Protein AF-A0A839S7A6-F1 (afdb_monomer)

Structure (mmCIF, N/CA/C/O backbone):
data_AF-A0A839S7A6-F1
#
_entry.id   AF-A0A839S7A6-F1
#
loop_
_atom_site.group_PDB
_atom_site.id
_atom_site.type_symbol
_atom_site.label_atom_id
_atom_site.label_alt_id
_atom_site.label_comp_id
_atom_site.label_asym_id
_atom_site.label_entity_id
_atom_site.label_seq_id
_atom_site.pdbx_PDB_ins_code
_atom_site.Cartn_x
_atom_site.Cartn_y
_atom_site.Cartn_z
_atom_site.occupancy
_atom_site.B_iso_or_equiv
_atom_site.auth_seq_id
_atom_site.auth_comp_id
_atom_site.auth_asym_id
_atom_site.auth_atom_id
_atom_site.pdbx_PDB_model_num
ATOM 1 N N . MET A 1 1 ? -8.531 -6.169 -9.780 1.00 94.56 1 MET A N 1
ATOM 2 C CA . MET A 1 1 ? -7.303 -5.392 -9.507 1.00 94.56 1 MET A CA 1
ATOM 3 C C . MET A 1 1 ? -6.101 -6.281 -9.225 1.00 94.56 1 MET A C 1
ATOM 5 O O . MET A 1 1 ? -5.082 -6.061 -9.854 1.00 94.56 1 MET A O 1
ATOM 9 N N . LEU A 1 2 ? -6.215 -7.331 -8.399 1.00 97.56 2 LEU A N 1
ATOM 10 C CA . LEU A 1 2 ? -5.085 -8.232 -8.100 1.00 97.56 2 LEU A CA 1
ATOM 11 C C . LEU A 1 2 ? -4.374 -8.799 -9.342 1.00 97.56 2 LEU A C 1
ATOM 13 O O . LEU A 1 2 ? -3.164 -8.663 -9.442 1.00 97.56 2 LEU A O 1
ATOM 17 N N . ALA A 1 3 ? -5.110 -9.388 -10.293 1.00 97.94 3 ALA A N 1
ATOM 18 C CA . ALA A 1 3 ? -4.509 -10.007 -11.480 1.00 97.94 3 ALA A CA 1
ATOM 19 C C . ALA A 1 3 ? -3.705 -9.006 -12.331 1.00 97.94 3 ALA A C 1
ATOM 21 O O . ALA A 1 3 ? -2.528 -9.231 -12.594 1.00 97.94 3 ALA A O 1
ATOM 22 N N . PHE A 1 4 ? -4.315 -7.873 -12.692 1.00 97.75 4 PHE A N 1
ATOM 23 C CA . PHE A 1 4 ? -3.639 -6.813 -13.445 1.00 97.75 4 PHE A CA 1
ATOM 24 C C . PHE A 1 4 ? -2.476 -6.191 -12.668 1.00 97.75 4 PHE A C 1
ATOM 26 O O . PHE A 1 4 ? -1.432 -5.934 -13.255 1.00 97.75 4 PHE A O 1
ATOM 33 N N . GLY A 1 5 ? -2.608 -6.023 -11.350 1.00 97.81 5 GLY A N 1
ATOM 34 C CA . GLY A 1 5 ? -1.529 -5.490 -10.526 1.00 97.81 5 GLY A CA 1
ATOM 35 C C . GLY A 1 5 ? -0.325 -6.428 -10.425 1.00 97.81 5 GLY A C 1
ATOM 36 O O . GLY A 1 5 ? 0.816 -5.980 -10.498 1.00 97.81 5 GLY A O 1
ATOM 37 N N . ILE A 1 6 ? -0.567 -7.739 -10.317 1.00 98.25 6 ILE A N 1
ATOM 38 C CA . ILE A 1 6 ? 0.488 -8.761 -10.367 1.00 98.25 6 ILE A CA 1
ATOM 39 C C . ILE A 1 6 ? 1.160 -8.757 -11.741 1.00 98.25 6 ILE A C 1
ATOM 41 O O . ILE A 1 6 ? 2.386 -8.785 -11.801 1.00 98.25 6 ILE A O 1
ATOM 45 N N . TRP A 1 7 ? 0.383 -8.674 -12.824 1.00 98.31 7 TRP A N 1
ATOM 46 C CA . TRP A 1 7 ? 0.924 -8.623 -14.181 1.00 98.31 7 TRP A CA 1
ATOM 47 C C . TRP A 1 7 ? 1.806 -7.389 -14.392 1.00 98.31 7 TRP A C 1
ATOM 49 O O . TRP A 1 7 ? 2.977 -7.546 -14.720 1.00 98.31 7 TRP A O 1
ATOM 59 N N . ALA A 1 8 ? 1.301 -6.190 -14.087 1.00 97.50 8 ALA A N 1
ATOM 60 C CA . ALA A 1 8 ? 2.056 -4.942 -14.205 1.00 97.50 8 ALA A CA 1
ATOM 61 C C . ALA A 1 8 ? 3.357 -4.942 -13.384 1.00 97.50 8 ALA A C 1
ATOM 63 O O . ALA A 1 8 ? 4.333 -4.307 -13.776 1.00 97.50 8 ALA A O 1
ATOM 64 N N . ARG A 1 9 ? 3.387 -5.671 -12.259 1.00 95.81 9 ARG A N 1
ATOM 65 C CA . ARG A 1 9 ? 4.578 -5.803 -11.414 1.00 95.81 9 ARG A CA 1
ATOM 66 C C . ARG A 1 9 ? 5.572 -6.859 -11.901 1.00 95.81 9 ARG A C 1
ATOM 68 O O . ARG A 1 9 ? 6.766 -6.679 -11.702 1.00 95.81 9 ARG A O 1
ATOM 75 N N . TRP A 1 10 ? 5.104 -7.981 -12.446 1.00 96.81 10 TRP A N 1
ATOM 76 C CA . TRP A 1 10 ? 5.966 -9.119 -12.796 1.00 96.81 10 TRP A CA 1
ATOM 77 C C . TRP A 1 10 ? 6.447 -9.085 -14.249 1.00 96.81 10 TRP A C 1
ATOM 79 O O . TRP A 1 10 ? 7.587 -9.438 -14.533 1.00 96.81 10 TRP A O 1
ATOM 89 N N . ASP A 1 11 ? 5.579 -8.652 -15.157 1.00 97.31 11 ASP A N 1
ATOM 90 C CA . ASP A 1 11 ? 5.859 -8.474 -16.580 1.00 97.31 11 ASP A CA 1
ATOM 91 C C . ASP A 1 11 ? 5.355 -7.085 -17.020 1.00 97.31 11 ASP A C 1
ATOM 93 O O . ASP A 1 11 ? 4.301 -6.952 -17.652 1.00 97.31 11 ASP A O 1
ATOM 97 N N . PRO A 1 12 ? 6.086 -6.012 -16.648 1.00 96.50 12 PRO A N 1
ATOM 98 C CA . PRO A 1 12 ? 5.709 -4.647 -17.001 1.00 96.50 12 PRO A CA 1
ATOM 99 C C . PRO A 1 12 ? 5.734 -4.410 -18.516 1.00 96.50 12 PRO A C 1
ATOM 101 O O . PRO A 1 12 ? 5.032 -3.525 -18.996 1.00 96.50 12 PRO A O 1
ATOM 104 N N . VAL A 1 13 ? 6.524 -5.177 -19.279 1.00 97.31 13 VAL A N 1
ATOM 105 C CA . VAL A 1 13 ? 6.598 -5.044 -20.741 1.00 97.31 13 VAL A CA 1
ATOM 106 C C . VAL A 1 13 ? 5.300 -5.533 -21.370 1.00 97.31 13 VAL A C 1
ATOM 108 O O . VAL A 1 13 ? 4.606 -4.734 -21.994 1.00 97.31 13 VAL A O 1
ATOM 111 N N . GLY A 1 14 ? 4.909 -6.785 -21.114 1.00 97.44 14 GLY A N 1
ATOM 112 C CA . GLY A 1 14 ? 3.669 -7.331 -21.663 1.00 97.44 14 GLY A CA 1
ATOM 113 C C . GLY A 1 14 ? 2.426 -6.586 -21.176 1.00 97.44 14 GLY A C 1
ATOM 114 O O . GLY A 1 14 ? 1.487 -6.383 -21.947 1.00 97.44 14 GLY A O 1
ATOM 115 N N . PHE A 1 15 ? 2.425 -6.107 -19.925 1.00 97.75 15 PHE A N 1
ATOM 116 C CA . PHE A 1 15 ? 1.335 -5.269 -19.426 1.00 97.75 15 PHE A CA 1
ATOM 117 C C . PHE A 1 15 ? 1.240 -3.935 -20.179 1.00 97.75 15 PHE A C 1
ATOM 119 O O . PHE A 1 15 ? 0.141 -3.518 -20.537 1.00 97.75 15 PHE A O 1
ATOM 126 N N . ALA A 1 16 ? 2.368 -3.260 -20.421 1.00 97.81 16 ALA A N 1
ATOM 127 C CA . ALA A 1 16 ? 2.404 -2.007 -21.174 1.00 97.81 16 ALA A CA 1
ATOM 128 C C . ALA A 1 16 ? 1.931 -2.183 -22.621 1.00 97.81 16 ALA A C 1
ATOM 130 O O . ALA A 1 16 ? 1.119 -1.381 -23.081 1.00 97.81 16 ALA A O 1
ATOM 131 N N . ASP A 1 17 ? 2.361 -3.253 -23.294 1.00 97.62 17 ASP A N 1
ATOM 132 C CA . ASP A 1 17 ? 1.913 -3.578 -24.652 1.00 97.62 17 ASP A CA 1
ATOM 133 C C . ASP A 1 17 ? 0.397 -3.789 -24.698 1.00 97.62 17 ASP A C 1
ATOM 135 O O . ASP A 1 17 ? -0.301 -3.210 -25.530 1.00 97.62 17 ASP A O 1
ATOM 139 N N . PHE A 1 18 ? -0.137 -4.562 -23.749 1.00 97.56 18 PHE A N 1
ATOM 140 C CA . PHE A 1 18 ? -1.577 -4.779 -23.617 1.00 97.56 18 PHE A CA 1
ATOM 141 C C . PHE A 1 18 ? -2.347 -3.489 -23.316 1.00 97.56 18 PHE A C 1
ATOM 143 O O . PHE A 1 18 ? -3.414 -3.249 -23.882 1.00 97.56 18 PHE A O 1
ATOM 150 N N . ALA A 1 19 ? -1.814 -2.655 -22.423 1.00 95.94 19 ALA A N 1
ATOM 151 C CA . ALA A 1 19 ? -2.420 -1.390 -22.033 1.00 95.94 19 ALA A CA 1
ATOM 152 C C . ALA A 1 19 ? -2.234 -0.282 -23.085 1.00 95.94 19 ALA A C 1
ATOM 154 O O . ALA A 1 19 ? -2.782 0.806 -22.903 1.00 95.94 19 ALA A O 1
ATOM 155 N N . ASN A 1 20 ? -1.477 -0.541 -24.162 1.00 96.31 20 ASN A N 1
ATOM 156 C CA . ASN A 1 20 ? -1.050 0.451 -25.146 1.00 96.31 20 ASN A CA 1
ATOM 157 C C . ASN A 1 20 ? -0.423 1.690 -24.473 1.00 96.31 20 ASN A C 1
ATOM 159 O O . ASN A 1 20 ? -0.825 2.833 -24.709 1.00 96.31 20 ASN A O 1
ATOM 163 N N . TRP A 1 21 ? 0.530 1.442 -23.573 1.00 91.94 21 TRP A N 1
ATOM 164 C CA . TRP A 1 21 ? 1.185 2.447 -22.737 1.00 91.94 21 TRP A CA 1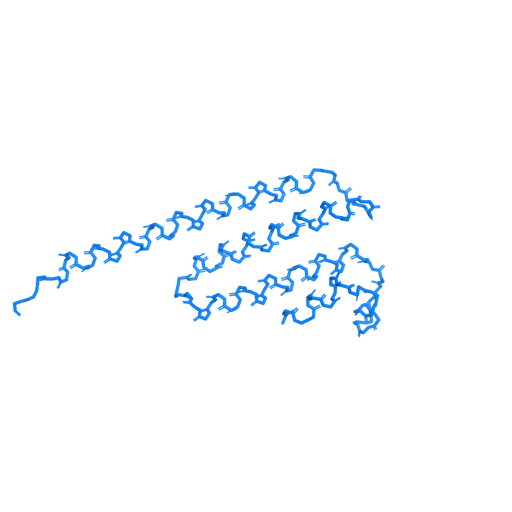
ATOM 165 C C . TRP A 1 21 ? 2.713 2.372 -22.879 1.00 91.94 21 TRP A C 1
ATOM 167 O O . TRP A 1 21 ? 3.248 1.277 -23.041 1.00 91.94 21 TRP A O 1
ATOM 177 N N . PRO A 1 22 ? 3.457 3.491 -22.782 1.00 92.81 22 PRO A N 1
ATOM 178 C CA . PRO A 1 22 ? 4.916 3.450 -22.843 1.00 92.81 22 PRO A CA 1
ATOM 179 C C . PRO A 1 22 ? 5.551 2.601 -21.730 1.00 92.81 22 PRO A C 1
ATOM 181 O O . PRO A 1 22 ? 5.117 2.621 -20.575 1.00 92.81 22 PRO A O 1
ATOM 184 N N . HIS A 1 23 ? 6.644 1.902 -22.047 1.00 91.38 23 HIS A N 1
ATOM 185 C CA . HIS A 1 23 ? 7.371 1.095 -21.065 1.00 91.38 23 HIS A CA 1
ATOM 186 C C . HIS A 1 23 ? 8.102 1.965 -20.034 1.00 91.38 23 HIS A C 1
ATOM 188 O O . HIS A 1 23 ? 9.252 2.367 -20.212 1.00 91.38 23 HIS A O 1
ATOM 194 N N . HIS A 1 24 ? 7.445 2.197 -18.902 1.00 92.69 24 HIS A N 1
ATOM 195 C CA . HIS A 1 24 ? 8.029 2.815 -17.717 1.00 92.69 24 HIS A CA 1
ATOM 196 C C . HIS A 1 24 ? 8.037 1.799 -16.571 1.00 92.69 24 HIS A C 1
ATOM 198 O O . HIS A 1 24 ? 7.134 1.795 -15.742 1.00 92.69 24 HIS A O 1
ATOM 204 N N . ALA A 1 25 ? 9.039 0.912 -16.532 1.00 93.94 25 ALA A N 1
ATOM 205 C CA . ALA A 1 25 ? 9.050 -0.250 -15.632 1.00 93.94 25 ALA A CA 1
ATOM 206 C C . ALA A 1 25 ? 8.845 0.113 -14.150 1.00 93.94 25 ALA A C 1
ATOM 208 O O . ALA A 1 25 ? 7.975 -0.461 -13.508 1.00 93.94 25 ALA A O 1
ATOM 209 N N . HIS A 1 26 ? 9.570 1.116 -13.641 1.00 94.94 26 HIS A N 1
ATOM 210 C CA . HIS A 1 26 ? 9.410 1.592 -12.261 1.00 94.94 26 HIS A CA 1
ATOM 211 C C . HIS A 1 26 ? 7.970 2.042 -11.968 1.00 94.94 26 HIS A C 1
ATOM 213 O O . HIS A 1 26 ? 7.344 1.593 -11.010 1.00 94.94 26 HIS A O 1
ATOM 219 N N . PHE A 1 27 ? 7.400 2.854 -12.863 1.00 94.88 27 PHE A N 1
ATOM 220 C CA . PHE A 1 27 ? 6.018 3.320 -12.752 1.00 94.88 27 PHE A CA 1
ATOM 221 C C . PHE A 1 27 ? 5.007 2.168 -12.820 1.00 94.88 27 PHE A C 1
ATOM 223 O O . PHE A 1 27 ? 4.021 2.161 -12.090 1.00 94.88 27 PHE A O 1
ATOM 230 N N . LEU A 1 28 ? 5.234 1.183 -13.689 1.00 96.69 28 LEU A N 1
ATOM 231 C CA . LEU A 1 28 ? 4.347 0.028 -13.832 1.00 96.69 28 LEU A CA 1
ATOM 232 C C . LEU A 1 28 ? 4.420 -0.901 -12.622 1.00 96.69 28 LEU A C 1
ATOM 234 O O . LEU A 1 28 ? 3.387 -1.418 -12.199 1.00 96.69 28 LEU A O 1
ATOM 238 N N . HIS A 1 29 ? 5.593 -1.048 -12.005 1.00 96.88 29 HIS A N 1
ATOM 239 C CA . HIS A 1 29 ? 5.713 -1.738 -10.728 1.00 96.88 29 HIS A CA 1
ATOM 240 C C . HIS A 1 29 ? 4.934 -1.012 -9.620 1.00 96.88 29 HIS A C 1
ATOM 242 O O . HIS A 1 29 ? 4.206 -1.666 -8.870 1.00 96.88 29 HIS A O 1
ATOM 248 N N . ASP A 1 30 ? 5.010 0.322 -9.552 1.00 96.62 30 ASP A N 1
ATOM 249 C CA . ASP A 1 30 ? 4.230 1.119 -8.599 1.00 96.62 30 ASP A CA 1
ATOM 250 C C . ASP A 1 30 ? 2.727 0.981 -8.842 1.00 96.62 30 ASP A C 1
ATOM 252 O O . ASP A 1 30 ? 1.972 0.635 -7.929 1.00 96.62 30 ASP A O 1
ATOM 256 N N . ALA A 1 31 ? 2.283 1.169 -10.087 1.00 97.12 31 ALA A N 1
ATOM 257 C CA . ALA A 1 31 ? 0.896 0.964 -10.486 1.00 97.12 31 ALA A CA 1
ATOM 258 C C . ALA A 1 31 ? 0.421 -0.455 -10.134 1.00 97.12 31 ALA A C 1
ATOM 260 O O . ALA A 1 31 ? -0.692 -0.634 -9.634 1.00 97.12 31 ALA A O 1
ATOM 261 N N . GLY A 1 32 ? 1.283 -1.455 -10.330 1.00 97.88 32 GLY A N 1
ATOM 262 C CA . GLY A 1 32 ? 1.041 -2.838 -9.948 1.00 97.88 32 GLY A CA 1
ATOM 263 C C . GLY A 1 32 ? 0.819 -3.004 -8.446 1.00 97.88 32 GLY A C 1
ATOM 264 O O . GLY A 1 32 ? -0.184 -3.588 -8.026 1.00 97.88 32 GLY A O 1
ATOM 265 N N . VAL A 1 33 ? 1.697 -2.426 -7.622 1.00 98.31 33 VAL A N 1
ATOM 266 C CA . VAL A 1 33 ? 1.562 -2.417 -6.158 1.00 98.31 33 VAL A CA 1
ATOM 267 C C . VAL A 1 33 ? 0.266 -1.737 -5.712 1.00 98.31 33 VAL A C 1
ATOM 269 O O . VAL A 1 33 ? -0.454 -2.301 -4.886 1.00 98.31 33 VAL A O 1
ATOM 272 N N . PHE A 1 34 ? -0.084 -0.578 -6.275 1.00 98.38 34 PHE A N 1
ATOM 273 C CA . PHE A 1 34 ? -1.333 0.113 -5.939 1.00 98.38 34 PHE A CA 1
ATOM 274 C C . PHE A 1 34 ? -2.571 -0.696 -6.340 1.00 98.38 34 PHE A C 1
ATOM 276 O O . PHE A 1 34 ? -3.516 -0.802 -5.556 1.00 98.38 34 PHE A O 1
ATOM 283 N N . GLN A 1 35 ? -2.573 -1.337 -7.511 1.00 98.44 35 GLN A N 1
ATOM 284 C CA . GLN A 1 35 ? -3.670 -2.214 -7.928 1.00 98.44 35 GLN A CA 1
ATOM 285 C C . GLN A 1 35 ? -3.807 -3.447 -7.023 1.00 98.44 35 GLN A C 1
ATOM 287 O O . GLN A 1 35 ? -4.926 -3.830 -6.662 1.00 98.44 35 GLN A O 1
ATOM 292 N N . ILE A 1 36 ? -2.690 -4.056 -6.614 1.00 98.62 36 ILE A N 1
ATOM 293 C CA . ILE A 1 36 ? -2.702 -5.136 -5.620 1.00 98.62 36 ILE A CA 1
ATOM 294 C C . ILE A 1 36 ? -3.313 -4.622 -4.311 1.00 98.62 36 ILE A C 1
ATOM 296 O O . ILE A 1 36 ? -4.237 -5.239 -3.782 1.00 98.62 36 ILE A O 1
ATOM 300 N N . GLY A 1 37 ? -2.865 -3.458 -3.843 1.00 98.50 37 GLY A N 1
ATOM 301 C CA . GLY A 1 37 ? -3.369 -2.778 -2.654 1.00 98.50 37 GLY A CA 1
ATOM 302 C C . GLY A 1 37 ? -4.878 -2.539 -2.661 1.00 98.50 37 GLY A C 1
ATOM 303 O O . GLY A 1 37 ? -5.575 -2.909 -1.712 1.00 98.50 37 GLY A O 1
ATOM 304 N N . ILE A 1 38 ? -5.412 -2.002 -3.762 1.00 98.50 38 ILE A N 1
ATOM 305 C CA . ILE A 1 38 ? -6.858 -1.828 -3.966 1.00 98.50 38 ILE A CA 1
ATOM 306 C C . ILE A 1 38 ? -7.569 -3.182 -3.876 1.00 98.50 38 ILE A C 1
ATOM 308 O O . ILE A 1 38 ? -8.553 -3.314 -3.150 1.00 98.50 38 ILE A O 1
ATOM 312 N N . GLY A 1 39 ? -7.056 -4.208 -4.562 1.00 98.31 39 GLY A N 1
ATOM 313 C CA . GLY A 1 39 ? -7.633 -5.551 -4.536 1.00 98.31 39 GLY A CA 1
ATOM 314 C C . GLY A 1 39 ? -7.685 -6.162 -3.132 1.00 98.31 39 GLY A C 1
ATOM 315 O O . GLY A 1 39 ? -8.728 -6.668 -2.724 1.00 98.31 39 GLY A O 1
ATOM 316 N N . LEU A 1 40 ? -6.593 -6.069 -2.370 1.00 98.25 40 LEU A N 1
ATOM 317 C CA . LEU A 1 40 ? -6.532 -6.554 -0.989 1.00 98.25 40 LEU A CA 1
ATOM 318 C C . LEU A 1 40 ? -7.457 -5.759 -0.060 1.00 98.25 40 LEU A C 1
ATOM 320 O O . LEU A 1 40 ? -8.116 -6.347 0.792 1.00 98.25 40 LEU A O 1
ATOM 324 N N . THR A 1 41 ? -7.559 -4.443 -0.251 1.00 98.44 41 THR A N 1
ATOM 325 C CA . THR A 1 41 ? -8.456 -3.585 0.539 1.00 98.44 41 THR A CA 1
ATOM 326 C C . THR A 1 41 ? -9.923 -3.935 0.286 1.00 98.44 41 THR A C 1
ATOM 328 O O . THR A 1 41 ? -10.703 -4.036 1.231 1.00 98.44 41 THR A O 1
ATOM 331 N N . MET A 1 42 ? -10.300 -4.191 -0.971 1.00 98.00 42 MET A N 1
ATOM 332 C CA . MET A 1 42 ? -11.644 -4.662 -1.320 1.00 98.00 42 MET A CA 1
ATOM 333 C C . MET A 1 42 ? -11.958 -6.011 -0.665 1.00 98.00 42 MET A C 1
ATOM 335 O O . MET A 1 42 ? -13.047 -6.181 -0.128 1.00 98.00 42 MET A O 1
ATOM 339 N N . LEU A 1 43 ? -11.007 -6.953 -0.652 1.00 98.00 43 LEU A N 1
ATOM 340 C CA . LEU A 1 43 ? -11.175 -8.230 0.053 1.00 98.00 43 LEU A CA 1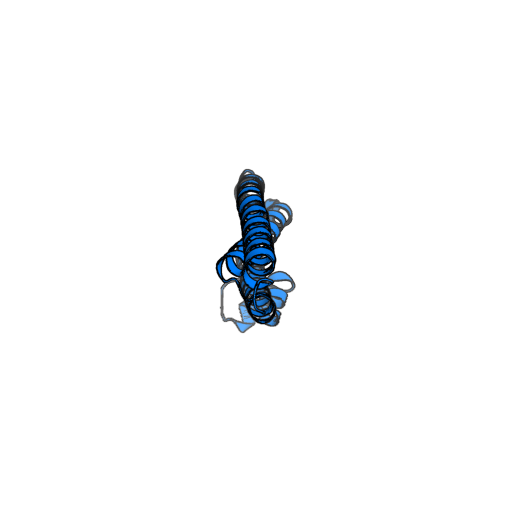
ATOM 341 C C . LEU A 1 43 ? -11.310 -8.030 1.569 1.00 98.00 43 LEU A C 1
ATOM 343 O O . LEU A 1 43 ? -12.189 -8.622 2.189 1.00 98.00 43 LEU A O 1
ATOM 347 N N . ALA A 1 44 ? -10.494 -7.160 2.168 1.00 97.75 44 ALA A N 1
ATOM 348 C CA . ALA A 1 44 ? -10.587 -6.827 3.587 1.00 97.75 44 ALA A CA 1
ATOM 349 C C . ALA A 1 44 ? -11.948 -6.206 3.947 1.00 97.75 44 ALA A C 1
ATOM 351 O O . ALA A 1 44 ? -12.496 -6.516 5.004 1.00 97.75 44 ALA A O 1
ATOM 352 N N . ALA A 1 45 ? -12.534 -5.405 3.052 1.00 97.88 45 ALA A N 1
ATOM 353 C CA . ALA A 1 45 ? -13.871 -4.836 3.227 1.00 97.88 45 ALA A CA 1
ATOM 354 C C . ALA A 1 45 ? -14.989 -5.896 3.286 1.00 97.88 45 ALA A C 1
ATOM 356 O O . ALA A 1 45 ? -16.049 -5.631 3.847 1.00 97.88 45 ALA A O 1
ATOM 357 N N . LEU A 1 46 ? -14.763 -7.100 2.745 1.00 97.62 46 LEU A N 1
ATOM 358 C CA . LEU A 1 46 ? -15.700 -8.223 2.881 1.00 97.62 46 LEU A CA 1
ATOM 359 C C . LEU 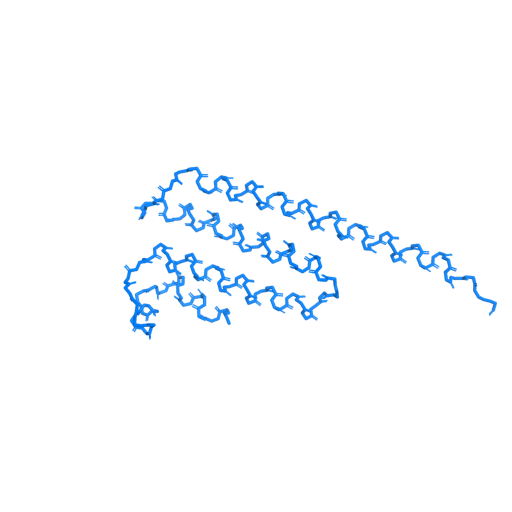A 1 46 ? -15.594 -8.900 4.254 1.00 97.62 46 LEU A C 1
ATOM 361 O O . LEU A 1 46 ? -16.569 -9.473 4.739 1.00 97.62 46 LEU A O 1
ATOM 365 N N . LEU A 1 47 ? -14.414 -8.846 4.875 1.00 96.06 47 LEU A N 1
ATOM 366 C CA . LEU A 1 47 ? -14.114 -9.540 6.128 1.00 96.06 47 LEU A CA 1
ATOM 367 C C . LEU A 1 47 ? -14.353 -8.661 7.358 1.00 96.06 47 LEU A C 1
ATOM 369 O O . LEU A 1 47 ? -14.737 -9.162 8.414 1.00 96.06 47 LEU A O 1
ATOM 373 N N . TRP A 1 48 ? -14.106 -7.356 7.253 1.00 95.44 48 TRP A N 1
ATOM 374 C CA . TRP A 1 48 ? -14.193 -6.416 8.367 1.00 95.44 48 TRP A CA 1
ATOM 375 C C . TRP A 1 48 ? -15.351 -5.442 8.180 1.00 95.44 48 TRP A C 1
ATOM 377 O O . TRP A 1 48 ? -15.572 -4.901 7.104 1.00 95.44 48 TRP A O 1
ATOM 387 N N . ARG A 1 49 ? -16.077 -5.172 9.270 1.00 94.12 49 ARG A N 1
ATOM 388 C CA . ARG A 1 49 ? -17.211 -4.232 9.272 1.00 94.12 49 ARG A CA 1
ATOM 389 C C . ARG A 1 49 ? -16.802 -2.776 9.478 1.00 94.12 49 ARG A C 1
ATOM 391 O O . ARG A 1 49 ? -17.594 -1.881 9.208 1.00 94.12 49 ARG A O 1
ATOM 398 N N . ASP A 1 50 ? -15.598 -2.535 9.988 1.00 97.50 50 ASP A N 1
ATOM 399 C CA . ASP A 1 50 ? -15.134 -1.190 10.307 1.00 97.50 50 ASP A CA 1
ATOM 400 C C . ASP A 1 50 ? -14.357 -0.569 9.142 1.00 97.50 50 ASP A C 1
ATOM 402 O O . ASP A 1 50 ? -13.200 -0.916 8.903 1.00 97.50 50 ASP A O 1
ATOM 406 N N . THR A 1 51 ? -14.977 0.386 8.446 1.00 97.31 51 THR A N 1
ATOM 407 C CA . THR A 1 51 ? -14.383 1.048 7.273 1.00 97.31 51 THR A CA 1
ATOM 408 C C . THR A 1 51 ? -13.050 1.728 7.591 1.00 97.31 51 THR A C 1
ATOM 410 O O . THR A 1 51 ? -12.132 1.686 6.777 1.00 97.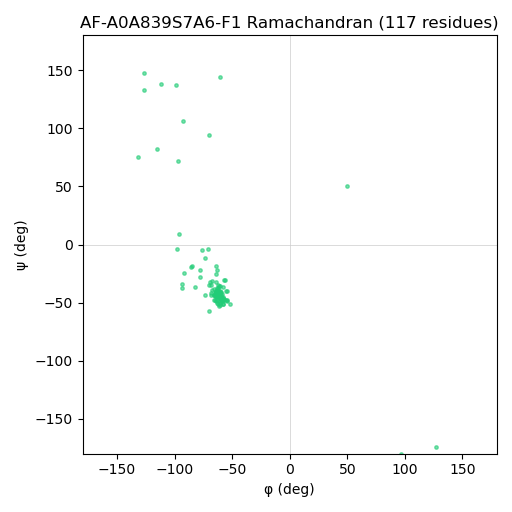31 51 THR A O 1
ATOM 413 N N . ILE A 1 5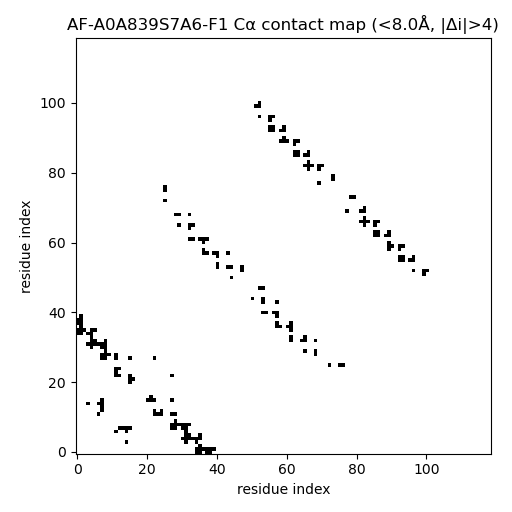2 ? -12.905 2.320 8.783 1.00 98.06 52 ILE A N 1
ATOM 414 C CA . ILE A 1 52 ? -11.663 2.997 9.188 1.00 98.06 52 ILE A CA 1
ATOM 415 C C . ILE A 1 52 ? -10.524 1.980 9.316 1.00 98.06 52 ILE A C 1
ATOM 417 O O . ILE A 1 52 ? -9.446 2.198 8.766 1.00 98.06 52 ILE A O 1
ATOM 421 N N . ALA A 1 53 ? -10.757 0.854 9.998 1.00 97.81 53 ALA A N 1
ATOM 422 C CA . ALA A 1 53 ? -9.772 -0.217 10.108 1.00 97.81 53 ALA A CA 1
ATOM 423 C C . ALA A 1 53 ? -9.393 -0.789 8.734 1.00 97.81 53 ALA A C 1
ATOM 425 O O . ALA A 1 53 ? -8.209 -1.004 8.483 1.00 97.81 53 ALA A O 1
ATOM 426 N N . VAL A 1 54 ? -10.370 -0.983 7.839 1.00 98.44 54 VAL A N 1
ATOM 427 C CA . VAL A 1 54 ? -10.139 -1.474 6.469 1.00 98.44 54 VAL A CA 1
ATOM 428 C C . VAL A 1 54 ? -9.237 -0.526 5.683 1.00 98.44 54 VAL A C 1
ATOM 430 O O . VAL A 1 54 ? -8.238 -0.967 5.121 1.00 98.44 5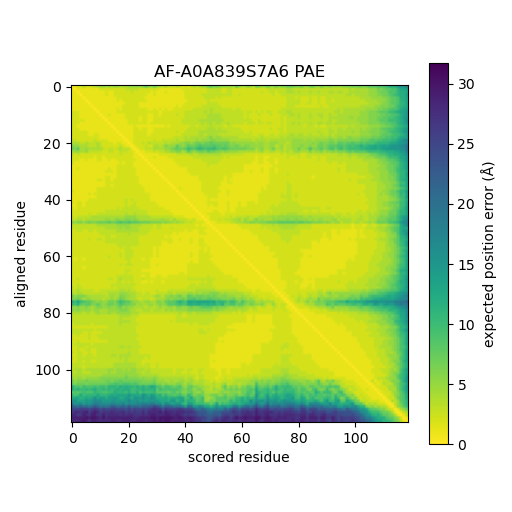4 VAL A O 1
ATOM 433 N N . VAL A 1 55 ? -9.547 0.774 5.666 1.00 98.19 55 VAL A N 1
ATOM 434 C CA . VAL A 1 55 ? -8.768 1.765 4.908 1.00 98.19 55 VAL A CA 1
ATOM 435 C C . VAL A 1 55 ? -7.357 1.909 5.474 1.00 98.19 55 VAL A C 1
ATOM 437 O O . VAL A 1 55 ? -6.398 1.922 4.707 1.00 98.19 55 VAL A O 1
ATOM 440 N N . LEU A 1 56 ? -7.204 1.962 6.801 1.00 98.56 56 LEU A N 1
ATOM 441 C CA . LEU A 1 56 ? -5.883 2.052 7.428 1.00 98.56 56 LEU A CA 1
ATOM 442 C C . LEU A 1 56 ? -5.041 0.798 7.157 1.00 98.56 56 LEU A C 1
ATOM 444 O O . LEU A 1 56 ? -3.866 0.919 6.824 1.00 98.56 56 LEU A O 1
ATOM 448 N N . ALA A 1 57 ? -5.627 -0.399 7.249 1.00 98.38 57 ALA A N 1
ATOM 449 C CA . ALA A 1 57 ? -4.917 -1.640 6.947 1.00 98.38 57 ALA A CA 1
ATOM 450 C C . ALA A 1 57 ? -4.533 -1.729 5.463 1.00 98.38 57 ALA A C 1
ATOM 452 O O . ALA A 1 57 ? -3.392 -2.061 5.144 1.00 98.38 57 ALA A O 1
ATOM 453 N N . GLY A 1 58 ? -5.454 -1.367 4.565 1.00 98.50 58 GLY A N 1
ATOM 454 C CA . GLY A 1 58 ? -5.196 -1.283 3.129 1.00 98.50 58 GLY A CA 1
ATOM 455 C C . GLY A 1 58 ? -4.057 -0.319 2.797 1.00 98.50 58 GLY A C 1
ATOM 456 O O . GLY A 1 58 ? -3.137 -0.680 2.060 1.00 98.50 58 GLY A O 1
ATOM 457 N N . PHE A 1 59 ? -4.066 0.872 3.405 1.00 98.62 59 PHE A N 1
ATOM 458 C CA . PHE A 1 59 ? -2.988 1.854 3.285 1.00 98.62 59 PHE A CA 1
ATOM 459 C C . PHE A 1 59 ? -1.645 1.278 3.745 1.00 98.62 59 PHE A C 1
ATOM 461 O O . PHE A 1 59 ? -0.685 1.321 2.984 1.00 98.62 59 PHE A O 1
ATOM 468 N N . VAL A 1 60 ? -1.576 0.690 4.945 1.00 98.75 60 VAL A N 1
ATOM 469 C CA . VAL A 1 60 ? -0.328 0.130 5.494 1.00 98.75 60 VAL A CA 1
ATOM 470 C C . VAL A 1 60 ? 0.256 -0.937 4.577 1.00 98.75 60 VAL A C 1
ATOM 472 O O . VAL A 1 60 ? 1.448 -0.893 4.278 1.00 98.75 60 VAL A O 1
ATOM 475 N N . VAL A 1 61 ? -0.565 -1.879 4.106 1.00 98.44 61 VAL A N 1
ATOM 476 C CA . VAL A 1 61 ? -0.108 -2.954 3.212 1.00 98.44 61 VAL A CA 1
ATOM 477 C C . VAL A 1 61 ? 0.415 -2.376 1.899 1.00 98.44 61 VAL A C 1
ATOM 479 O O . VAL A 1 61 ? 1.542 -2.670 1.500 1.00 98.44 61 VAL A O 1
ATOM 482 N N . THR A 1 62 ? -0.372 -1.513 1.257 1.00 98.62 62 THR A N 1
ATOM 483 C CA . THR A 1 62 ? -0.031 -0.935 -0.050 1.00 98.62 62 THR A CA 1
ATOM 484 C C . THR A 1 62 ? 1.224 -0.073 0.033 1.00 98.62 62 THR A C 1
ATOM 486 O O . THR A 1 62 ? 2.158 -0.254 -0.742 1.00 98.62 62 THR A O 1
ATOM 489 N N . ASN A 1 63 ? 1.280 0.826 1.014 1.00 98.69 63 ASN A N 1
ATOM 490 C CA . ASN A 1 63 ? 2.375 1.772 1.178 1.00 98.69 63 ASN A CA 1
ATOM 491 C C . ASN A 1 63 ? 3.680 1.074 1.597 1.00 98.69 63 ASN A C 1
ATOM 493 O O . ASN A 1 63 ? 4.760 1.464 1.163 1.00 98.69 63 ASN A O 1
ATOM 497 N N . THR A 1 64 ? 3.597 -0.018 2.367 1.00 98.62 64 THR A N 1
ATOM 498 C CA . THR A 1 64 ? 4.773 -0.844 2.695 1.00 98.62 64 THR A CA 1
ATOM 499 C C . THR A 1 64 ? 5.303 -1.574 1.466 1.00 98.62 64 THR A C 1
ATOM 501 O O . THR A 1 64 ? 6.508 -1.58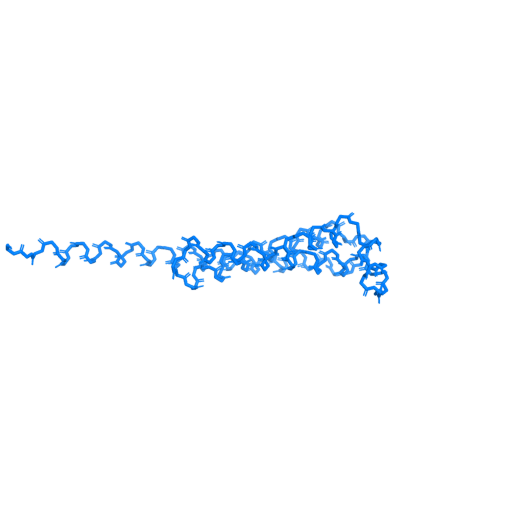2 1.234 1.00 98.62 64 THR A O 1
ATOM 504 N N . PHE A 1 65 ? 4.428 -2.155 0.642 1.00 98.31 65 PHE A N 1
ATOM 505 C CA . PHE A 1 65 ? 4.859 -2.761 -0.620 1.00 98.31 65 PHE A CA 1
ATOM 506 C C . PHE A 1 65 ? 5.427 -1.730 -1.592 1.00 98.31 65 PHE A C 1
ATOM 508 O O . PHE A 1 65 ? 6.364 -2.050 -2.318 1.00 98.31 65 PHE A O 1
ATOM 515 N N . HIS A 1 66 ? 4.926 -0.496 -1.569 1.00 98.19 66 HIS A N 1
ATOM 516 C CA . HIS A 1 66 ? 5.461 0.594 -2.378 1.00 98.19 66 HIS A CA 1
ATOM 517 C C . HIS A 1 66 ? 6.858 1.008 -1.898 1.00 98.19 66 HIS A C 1
ATOM 519 O O . HIS A 1 66 ? 7.767 1.128 -2.713 1.00 98.19 66 HIS A O 1
ATOM 525 N N . ALA A 1 67 ? 7.079 1.095 -0.581 1.00 98.19 67 ALA A N 1
ATOM 526 C CA . ALA A 1 67 ? 8.413 1.299 -0.014 1.00 98.19 67 ALA A CA 1
ATOM 527 C C . ALA A 1 67 ? 9.394 0.202 -0.463 1.00 98.19 67 ALA A C 1
ATOM 529 O O . ALA A 1 67 ? 10.494 0.501 -0.920 1.00 98.19 67 ALA A O 1
ATOM 530 N N . VAL A 1 68 ? 8.980 -1.071 -0.389 1.00 97.50 68 VAL A N 1
ATOM 531 C CA . VAL A 1 68 ? 9.782 -2.206 -0.878 1.00 97.50 68 VAL A CA 1
ATOM 532 C C . VAL A 1 68 ? 10.051 -2.082 -2.376 1.00 97.50 68 VAL A C 1
ATOM 534 O O . VAL A 1 68 ? 11.164 -2.362 -2.814 1.00 97.50 68 VAL A O 1
ATOM 537 N N . ASN A 1 69 ? 9.067 -1.642 -3.160 1.00 96.38 69 ASN A N 1
ATOM 538 C CA . ASN A 1 69 ? 9.238 -1.433 -4.592 1.00 96.38 69 ASN A CA 1
ATOM 539 C C . ASN A 1 69 ? 10.338 -0.408 -4.885 1.00 96.38 69 ASN A C 1
ATOM 541 O O . ASN A 1 69 ? 11.236 -0.695 -5.669 1.00 96.38 69 ASN A O 1
ATOM 545 N N . HIS A 1 70 ? 10.340 0.721 -4.172 1.00 96.81 70 HIS A N 1
ATOM 546 C CA . HIS A 1 70 ? 11.392 1.737 -4.274 1.00 96.81 70 HIS A CA 1
ATOM 547 C C . HIS A 1 70 ? 12.779 1.217 -3.882 1.00 96.81 70 HIS A C 1
ATOM 549 O O . HIS A 1 70 ? 13.764 1.583 -4.514 1.00 96.81 70 HIS A O 1
ATOM 555 N N . VAL A 1 71 ? 12.884 0.321 -2.893 1.00 96.62 71 VAL A N 1
ATOM 556 C CA . VAL A 1 71 ? 14.170 -0.334 -2.580 1.00 96.62 71 VAL A CA 1
ATOM 557 C C . VAL A 1 71 ? 14.651 -1.187 -3.755 1.00 96.62 71 VAL A C 1
ATOM 559 O O . VAL A 1 71 ? 15.815 -1.107 -4.142 1.00 96.62 71 VAL A O 1
ATOM 562 N N . LEU A 1 72 ? 13.766 -2.012 -4.321 1.00 95.75 72 LEU A N 1
ATOM 563 C CA . LEU A 1 72 ? 14.112 -2.935 -5.407 1.00 95.75 72 LEU A CA 1
ATOM 564 C C . LEU A 1 72 ? 14.437 -2.199 -6.712 1.00 95.75 72 LEU A C 1
ATOM 566 O O . LEU A 1 72 ? 15.332 -2.607 -7.454 1.00 95.75 72 LEU A O 1
ATOM 570 N N . ASP A 1 73 ? 13.743 -1.096 -6.967 1.00 96.06 73 ASP A N 1
ATOM 571 C CA . ASP A 1 73 ? 13.876 -0.301 -8.181 1.00 96.06 73 ASP A CA 1
ATOM 572 C C . ASP A 1 73 ? 14.814 0.894 -8.041 1.00 96.06 73 ASP A C 1
ATOM 574 O O . ASP A 1 73 ? 14.918 1.679 -8.977 1.00 96.06 73 ASP A O 1
ATOM 578 N N . LEU A 1 74 ? 15.557 1.021 -6.942 1.00 93.62 74 LEU A N 1
ATOM 579 C CA . LEU A 1 74 ? 16.430 2.177 -6.720 1.00 93.62 74 LEU A CA 1
ATOM 580 C C . LEU A 1 74 ? 17.451 2.388 -7.857 1.00 93.62 74 LEU A C 1
ATOM 582 O O . LEU A 1 74 ? 17.823 3.509 -8.191 1.00 93.62 74 LEU A O 1
ATOM 586 N N . HIS A 1 75 ? 17.875 1.297 -8.500 1.00 92.25 75 HIS A N 1
ATOM 587 C CA . HIS A 1 75 ? 18.769 1.311 -9.661 1.00 92.25 75 HIS A CA 1
ATOM 588 C C . HIS A 1 75 ? 18.104 1.790 -10.969 1.00 92.25 75 HIS A C 1
ATOM 590 O O . HIS A 1 75 ? 18.797 2.014 -11.959 1.00 92.25 75 HIS A O 1
ATOM 596 N N . ARG A 1 76 ? 16.773 1.921 -10.996 1.00 90.44 76 ARG A N 1
ATOM 597 C CA . ARG A 1 76 ? 15.959 2.371 -12.139 1.00 90.44 76 ARG A CA 1
ATOM 598 C C . ARG A 1 76 ? 15.595 3.860 -12.062 1.00 90.44 76 ARG A C 1
ATOM 600 O O . ARG A 1 76 ? 14.995 4.370 -13.005 1.00 90.44 76 ARG A O 1
ATOM 607 N N . GLY A 1 77 ? 15.966 4.550 -10.979 1.00 85.25 77 GLY A N 1
ATOM 608 C CA . GLY A 1 77 ? 15.687 5.969 -10.730 1.00 85.25 77 GLY A CA 1
ATOM 609 C C . GLY A 1 77 ? 15.010 6.207 -9.374 1.00 85.25 77 GLY A C 1
ATOM 610 O O . GLY A 1 77 ? 14.850 5.281 -8.586 1.00 85.25 77 GLY A O 1
ATOM 611 N N . GLY A 1 78 ? 14.611 7.455 -9.109 1.00 84.44 78 GLY A N 1
ATOM 612 C CA . GLY A 1 78 ? 13.960 7.858 -7.852 1.00 84.44 78 GLY A CA 1
ATOM 613 C C . GLY A 1 78 ? 14.917 8.465 -6.821 1.00 84.44 78 GLY A C 1
ATOM 614 O O . GLY A 1 78 ? 16.112 8.634 -7.080 1.00 84.44 78 GLY A O 1
ATOM 615 N N . ASN A 1 79 ? 14.385 8.849 -5.657 1.00 92.00 79 ASN A N 1
ATOM 616 C CA . ASN A 1 79 ? 15.168 9.418 -4.565 1.00 92.00 79 ASN A CA 1
ATOM 617 C C . ASN A 1 79 ? 15.480 8.341 -3.513 1.00 92.00 79 ASN A C 1
ATOM 619 O O . ASN A 1 79 ? 14.618 7.569 -3.104 1.00 92.00 79 ASN A O 1
ATOM 623 N N . THR A 1 80 ? 16.714 8.312 -3.007 1.00 94.81 80 THR A N 1
ATOM 624 C CA . THR A 1 80 ? 17.134 7.359 -1.964 1.00 94.81 80 THR A CA 1
ATOM 625 C C . THR A 1 80 ? 16.393 7.536 -0.636 1.00 94.81 80 THR A C 1
ATOM 627 O O . THR A 1 80 ? 16.378 6.616 0.183 1.00 94.81 80 THR A O 1
ATOM 630 N N . ALA A 1 81 ? 15.760 8.690 -0.420 1.00 96.94 81 ALA A N 1
ATOM 631 C CA . ALA A 1 81 ? 14.900 8.958 0.724 1.00 96.94 81 ALA A CA 1
ATOM 632 C C . ALA A 1 81 ? 13.496 8.335 0.596 1.00 96.94 81 ALA A C 1
ATOM 634 O O . ALA A 1 81 ? 12.853 8.119 1.627 1.00 96.94 81 ALA A O 1
ATOM 635 N N . ASP A 1 82 ? 13.028 8.018 -0.618 1.00 96.31 82 ASP A N 1
ATOM 636 C CA . ASP A 1 82 ? 11.645 7.585 -0.866 1.00 96.31 82 ASP A CA 1
ATOM 637 C C . ASP A 1 82 ? 11.268 6.314 -0.081 1.00 96.31 82 ASP A C 1
ATOM 639 O O . ASP A 1 82 ? 10.266 6.354 0.644 1.00 96.31 82 ASP A O 1
ATOM 643 N N . PRO A 1 83 ? 12.064 5.217 -0.082 1.00 97.31 83 PRO A N 1
ATOM 644 C CA . PRO A 1 83 ? 11.750 4.036 0.724 1.00 97.31 83 PRO A CA 1
ATOM 645 C C . PRO A 1 83 ? 11.555 4.335 2.212 1.00 97.31 83 PRO A C 1
ATOM 647 O O . PRO A 1 83 ? 10.671 3.771 2.858 1.00 97.31 83 PRO A O 1
ATOM 650 N N . TRP A 1 84 ? 12.384 5.223 2.767 1.00 97.88 84 TRP A N 1
ATOM 651 C CA . TRP A 1 84 ? 12.386 5.541 4.193 1.00 97.88 84 TRP A CA 1
ATOM 652 C C . TRP A 1 84 ? 11.187 6.393 4.582 1.00 97.88 84 TRP A C 1
ATOM 654 O O . TRP A 1 84 ? 10.539 6.116 5.593 1.00 97.88 84 TRP A O 1
ATOM 664 N N . LEU A 1 85 ? 10.863 7.396 3.765 1.00 98.31 85 LEU A N 1
ATOM 665 C CA . LEU A 1 85 ? 9.681 8.222 3.969 1.00 98.31 85 LEU A CA 1
ATOM 666 C C . LEU A 1 85 ? 8.407 7.376 3.878 1.00 98.31 85 LEU A C 1
ATOM 668 O O . LEU A 1 85 ? 7.542 7.462 4.751 1.00 98.31 85 LEU A O 1
ATOM 672 N N . LEU A 1 86 ? 8.316 6.508 2.868 1.00 98.25 86 LEU A N 1
ATOM 673 C CA . LEU A 1 86 ? 7.191 5.591 2.714 1.00 98.25 86 LEU A CA 1
ATOM 674 C C . LEU A 1 86 ? 7.088 4.642 3.915 1.00 98.25 86 LEU A C 1
ATOM 676 O O . LEU A 1 86 ? 6.014 4.510 4.496 1.00 98.25 86 LEU A O 1
ATOM 680 N N . LEU A 1 87 ? 8.190 4.043 4.371 1.00 97.94 87 LEU A N 1
ATOM 681 C CA . LEU A 1 87 ? 8.168 3.166 5.544 1.00 97.94 87 LEU A CA 1
ATOM 682 C C . LEU A 1 87 ? 7.738 3.905 6.824 1.00 97.94 87 LEU A C 1
ATOM 684 O O . LEU A 1 87 ? 6.967 3.360 7.618 1.00 97.94 87 LEU A O 1
ATOM 688 N N . ALA A 1 88 ? 8.175 5.153 7.011 1.00 98.62 88 ALA A N 1
ATOM 689 C CA . ALA A 1 88 ? 7.738 5.984 8.129 1.00 98.62 88 ALA A CA 1
ATOM 690 C C . ALA A 1 88 ? 6.219 6.233 8.088 1.00 98.62 88 ALA A C 1
ATOM 692 O O . ALA A 1 88 ? 5.537 6.081 9.104 1.00 98.62 88 ALA A O 1
ATOM 693 N N . LEU A 1 89 ? 5.663 6.533 6.910 1.00 98.69 89 LEU A N 1
ATOM 694 C CA . LEU A 1 89 ? 4.216 6.680 6.727 1.00 98.69 89 LEU A CA 1
ATOM 695 C C . LEU A 1 89 ? 3.465 5.367 6.996 1.00 98.69 89 LEU A C 1
ATOM 697 O O . LEU A 1 89 ? 2.428 5.380 7.663 1.00 98.69 89 LEU A O 1
ATOM 701 N N . SER A 1 90 ? 4.008 4.225 6.568 1.00 98.62 90 SER A N 1
ATOM 702 C CA . SER A 1 90 ? 3.457 2.909 6.910 1.00 98.62 90 SER A CA 1
ATOM 703 C C . SER A 1 90 ? 3.431 2.671 8.419 1.00 98.62 90 SER A C 1
ATOM 705 O O . SER A 1 90 ? 2.437 2.160 8.934 1.00 98.62 90 SER A O 1
ATOM 707 N N . ALA A 1 91 ? 4.476 3.074 9.150 1.00 98.75 91 ALA A N 1
ATOM 708 C CA . ALA A 1 91 ? 4.516 2.955 10.605 1.00 98.75 91 ALA A CA 1
ATOM 709 C C . ALA A 1 91 ? 3.423 3.802 11.280 1.00 98.75 91 ALA A C 1
ATOM 711 O O . ALA A 1 91 ? 2.720 3.308 12.164 1.00 98.75 91 ALA A O 1
ATOM 712 N N . VAL A 1 92 ? 3.209 5.042 10.822 1.00 98.81 92 VAL A N 1
ATOM 713 C CA . VAL A 1 92 ? 2.107 5.899 11.299 1.00 98.81 92 VAL A CA 1
ATOM 714 C C . VAL A 1 92 ? 0.748 5.243 11.029 1.00 98.81 92 VAL A C 1
ATOM 716 O O . VAL A 1 92 ? -0.090 5.153 11.931 1.00 98.81 92 VAL A O 1
ATOM 719 N N . GLY A 1 93 ? 0.541 4.715 9.820 1.00 98.62 93 GLY A N 1
ATOM 720 C CA . GLY A 1 93 ? -0.669 3.970 9.474 1.00 98.62 93 GLY A CA 1
ATOM 721 C C . GLY A 1 93 ? -0.881 2.747 10.373 1.00 98.62 93 GLY A C 1
ATOM 722 O O . GLY A 1 93 ? -1.990 2.525 10.860 1.00 98.62 93 GLY A O 1
ATOM 723 N N . ALA A 1 94 ? 0.182 1.990 10.659 1.00 98.75 94 ALA A N 1
ATOM 724 C CA . ALA A 1 94 ? 0.132 0.793 11.496 1.00 98.75 94 ALA A CA 1
ATOM 725 C C . ALA A 1 94 ? -0.260 1.127 12.941 1.00 98.75 94 ALA A C 1
ATOM 727 O O . ALA A 1 94 ? -1.096 0.438 13.530 1.00 98.75 94 ALA A O 1
ATOM 728 N N . VAL A 1 95 ? 0.264 2.229 13.491 1.00 98.75 95 VAL A N 1
ATOM 729 C CA . VAL A 1 95 ? -0.193 2.766 14.781 1.00 98.75 95 VAL A CA 1
ATOM 730 C C . VAL A 1 95 ? -1.692 3.074 14.727 1.00 98.75 95 VAL A C 1
ATOM 732 O O . VAL A 1 95 ? -2.429 2.662 15.624 1.00 98.75 95 VAL A O 1
ATOM 735 N N . GLY A 1 96 ? -2.168 3.715 13.655 1.00 98.62 96 GLY A N 1
ATOM 736 C CA . GLY A 1 96 ? -3.593 3.967 13.427 1.00 98.62 96 GLY A CA 1
ATOM 737 C C . GLY A 1 96 ? -4.446 2.693 13.453 1.00 98.62 96 GLY A C 1
ATOM 738 O O . GLY A 1 96 ? -5.455 2.646 14.163 1.00 98.62 96 GLY A O 1
ATOM 739 N N . VAL A 1 97 ? -4.024 1.637 12.746 1.00 98.44 97 VAL A N 1
ATOM 740 C CA . VAL A 1 97 ? -4.702 0.325 12.748 1.00 98.44 97 VAL A CA 1
ATOM 741 C C . VAL A 1 97 ? -4.786 -0.237 14.167 1.00 98.44 97 VAL A C 1
ATOM 743 O O . VAL A 1 97 ? -5.872 -0.590 14.631 1.00 98.44 97 VAL A O 1
ATOM 746 N N . VAL A 1 98 ? -3.661 -0.282 14.889 1.00 98.56 98 VAL A N 1
ATOM 747 C CA . VAL A 1 98 ? -3.597 -0.828 16.254 1.00 98.56 98 VAL A CA 1
ATOM 748 C C . VAL A 1 98 ? -4.522 -0.063 17.199 1.00 98.56 98 VAL A C 1
ATOM 750 O O . VAL A 1 98 ? -5.275 -0.673 17.964 1.00 98.56 98 VAL A O 1
ATOM 753 N N . LEU A 1 99 ? -4.498 1.270 17.150 1.00 98.50 99 LEU A N 1
ATOM 754 C CA . LEU A 1 99 ? -5.363 2.108 17.978 1.00 98.50 99 LEU A CA 1
ATOM 755 C C . LEU A 1 99 ? -6.842 1.880 17.651 1.00 98.50 99 LEU A C 1
ATOM 757 O O . LEU A 1 99 ? -7.650 1.736 18.575 1.00 98.50 99 LEU A O 1
ATOM 761 N N . ARG A 1 100 ? -7.199 1.776 16.364 1.00 97.75 100 ARG A N 1
ATOM 762 C CA . ARG A 1 100 ? -8.585 1.540 15.950 1.00 97.75 100 ARG A CA 1
ATOM 763 C C . ARG A 1 100 ? -9.091 0.176 16.404 1.00 97.75 100 ARG A C 1
ATOM 765 O O . ARG A 1 100 ? -10.155 0.099 17.016 1.00 97.75 100 ARG A O 1
ATOM 772 N N . VAL A 1 101 ? -8.316 -0.885 16.191 1.00 96.38 101 VAL A N 1
ATOM 773 C CA . VAL A 1 101 ? -8.679 -2.244 16.629 1.00 96.38 101 VAL A CA 1
ATOM 774 C C . VAL A 1 101 ? -8.860 -2.298 18.151 1.00 96.38 101 VAL A C 1
ATOM 776 O O . VAL A 1 101 ? -9.857 -2.832 18.641 1.00 96.38 101 VAL A O 1
ATOM 779 N N . ARG A 1 102 ? -7.964 -1.663 18.921 1.00 97.00 102 ARG A N 1
ATOM 780 C CA . ARG A 1 102 ? -8.105 -1.552 20.385 1.00 97.00 102 ARG A CA 1
ATOM 781 C C . ARG A 1 102 ? -9.379 -0.808 20.791 1.00 97.00 102 ARG A C 1
ATOM 783 O O . ARG A 1 102 ? -10.046 -1.216 21.742 1.00 97.00 102 ARG A O 1
ATOM 790 N N . GLN A 1 103 ? -9.732 0.266 20.087 1.00 96.94 103 GLN A N 1
ATOM 791 C CA . GLN A 1 103 ? -10.957 1.024 20.346 1.00 96.94 103 GLN A CA 1
ATOM 792 C C . GLN A 1 103 ? -12.217 0.174 20.113 1.00 96.94 103 GLN A C 1
ATOM 794 O O . GLN A 1 103 ? -13.138 0.219 20.931 1.00 96.94 103 GLN A O 1
ATOM 799 N N . LEU A 1 104 ? -12.253 -0.620 19.039 1.00 95.12 104 LEU A N 1
ATOM 800 C CA . LEU A 1 104 ? -13.372 -1.517 18.727 1.00 95.12 104 LEU A CA 1
ATOM 801 C C . LEU A 1 104 ? -13.540 -2.618 19.787 1.00 95.12 104 LEU A C 1
ATOM 803 O O . LEU A 1 104 ? -14.656 -2.867 20.249 1.00 95.12 104 LEU A O 1
ATOM 807 N N . GLY A 1 105 ? -12.435 -3.215 20.247 1.00 93.38 105 GLY A N 1
ATOM 808 C CA . GLY A 1 105 ? -12.461 -4.216 21.320 1.00 93.38 105 GLY A CA 1
ATOM 809 C C . GLY A 1 105 ? -12.969 -3.657 22.655 1.00 93.38 105 GLY A C 1
ATOM 810 O O . GLY A 1 105 ? -13.755 -4.306 23.344 1.00 93.38 105 GLY A O 1
ATOM 811 N N . ARG A 1 106 ? -12.584 -2.420 23.007 1.00 94.38 106 ARG A N 1
ATOM 812 C CA . ARG A 1 106 ? -13.085 -1.733 24.213 1.00 94.38 106 ARG A CA 1
ATOM 813 C C . ARG A 1 106 ? -14.592 -1.473 24.148 1.00 94.38 106 ARG A C 1
ATOM 815 O O . ARG A 1 106 ? -15.284 -1.722 25.129 1.00 94.38 106 ARG A O 1
ATOM 822 N N . ARG A 1 107 ? -15.097 -1.010 22.998 1.00 90.75 107 ARG A N 1
ATOM 823 C CA . ARG A 1 107 ? -16.535 -0.761 22.788 1.00 90.75 107 ARG A CA 1
ATOM 824 C C . ARG A 1 107 ? -17.365 -2.036 22.916 1.00 90.75 107 ARG A C 1
ATOM 826 O O . ARG A 1 107 ? -18.384 -2.017 23.597 1.00 90.75 107 ARG A O 1
ATOM 833 N N . SER A 1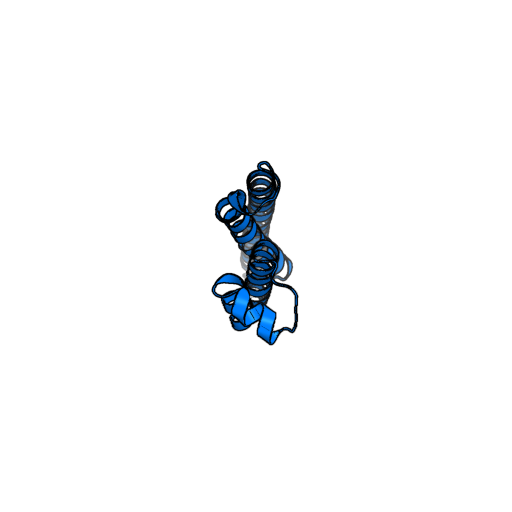 108 ? -16.896 -3.129 22.317 1.00 88.81 108 SER A N 1
ATOM 834 C CA . SER A 1 108 ? -17.585 -4.426 22.367 1.00 88.81 108 SER A CA 1
ATOM 835 C C . SER A 1 108 ? -17.704 -4.942 23.807 1.00 88.81 108 SER A C 1
ATOM 837 O O . SER A 1 108 ? -18.785 -5.320 24.243 1.00 88.81 108 SER A O 1
ATOM 839 N N . ARG A 1 109 ? -16.620 -4.846 24.594 1.00 90.31 109 ARG A N 1
ATOM 840 C CA . ARG A 1 109 ? -16.613 -5.250 26.011 1.00 90.31 109 ARG A CA 1
ATOM 841 C C . ARG A 1 109 ? -17.552 -4.405 26.877 1.00 90.31 109 ARG A C 1
ATOM 843 O O . ARG A 1 109 ? -18.222 -4.940 27.749 1.00 90.31 109 ARG A O 1
ATOM 850 N N . MET A 1 110 ? -17.615 -3.092 26.642 1.00 86.56 110 MET A N 1
ATOM 851 C CA . MET A 1 110 ? -18.545 -2.218 27.368 1.00 86.56 110 MET A CA 1
ATOM 852 C C . MET A 1 110 ? -20.008 -2.594 27.095 1.00 86.56 110 MET A C 1
ATOM 854 O O . MET A 1 110 ? -20.791 -2.657 28.038 1.00 86.56 110 MET A O 1
ATOM 858 N N . GLN A 1 111 ? -20.364 -2.891 25.840 1.00 83.69 111 GLN A N 1
ATOM 859 C CA . GLN A 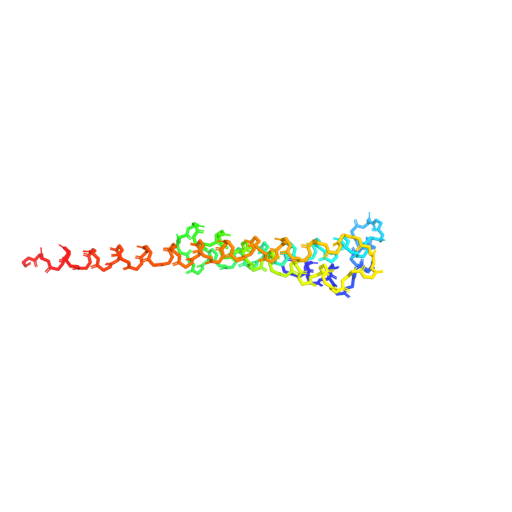1 111 ? -21.720 -3.324 25.474 1.00 83.69 111 GLN A CA 1
ATOM 860 C C . GLN A 1 111 ? -22.121 -4.643 26.146 1.00 83.69 111 GLN A C 1
ATOM 862 O O . GLN A 1 111 ? -23.262 -4.783 26.568 1.00 83.69 111 GLN A O 1
ATOM 867 N N . GLU A 1 112 ? -21.190 -5.584 26.297 1.00 83.31 112 GLU A N 1
ATOM 868 C CA . GLU A 1 112 ? -21.430 -6.837 27.020 1.00 83.31 112 GLU A CA 1
ATOM 869 C C . GLU A 1 112 ? -21.697 -6.588 28.516 1.00 83.31 112 GLU A C 1
ATOM 871 O O . GLU A 1 112 ? -22.666 -7.104 29.071 1.00 83.31 112 GLU A O 1
ATOM 876 N N . THR A 1 113 ? -20.909 -5.713 29.157 1.00 82.19 113 THR A N 1
ATOM 877 C CA . THR A 1 113 ? -21.091 -5.376 30.582 1.00 82.19 113 THR A CA 1
ATOM 878 C C . THR A 1 113 ? -22.375 -4.600 30.883 1.00 82.19 113 THR A C 1
ATOM 880 O O . THR A 1 113 ? -22.936 -4.762 31.963 1.00 82.19 113 THR A O 1
ATOM 883 N N . THR A 1 114 ? -22.859 -3.764 29.958 1.00 79.94 114 THR A N 1
ATOM 884 C CA . THR A 1 114 ? -24.092 -2.979 30.149 1.00 79.94 114 THR A CA 1
ATOM 885 C C . THR A 1 114 ? -25.342 -3.689 29.627 1.00 79.94 114 THR A C 1
ATOM 887 O O . THR A 1 114 ? -26.438 -3.414 30.109 1.00 79.94 114 THR A O 1
ATOM 890 N N . GLY A 1 115 ? -25.195 -4.612 28.672 1.00 62.34 115 GLY A N 1
ATOM 891 C CA . GLY A 1 115 ? -26.285 -5.397 28.087 1.00 62.34 115 GLY A CA 1
ATOM 892 C C . GLY A 1 115 ? -26.644 -6.675 28.855 1.00 62.34 115 GLY A C 1
ATOM 893 O O . GLY A 1 115 ? -27.757 -7.167 28.695 1.00 62.34 115 GLY A O 1
ATOM 894 N N . GLY A 1 116 ? -25.750 -7.187 29.713 1.00 58.91 116 GLY A N 1
ATOM 895 C CA . GLY A 1 116 ? -25.990 -8.364 30.565 1.00 58.91 116 GLY A CA 1
ATOM 896 C C . GLY A 1 116 ? -26.982 -8.146 31.718 1.00 58.91 116 GLY A C 1
ATOM 897 O O . GLY A 1 116 ? -27.310 -9.089 32.429 1.00 58.91 116 GLY A O 1
ATOM 898 N N . GLY A 1 117 ? -27.476 -6.919 31.902 1.00 54.44 117 GLY A N 1
ATOM 899 C CA . GLY A 1 117 ? -28.562 -6.591 32.823 1.00 54.44 117 GLY A CA 1
ATOM 900 C C . GLY A 1 117 ? -29.909 -6.516 32.107 1.00 54.44 117 GLY A C 1
ATOM 901 O O . GLY A 1 117 ? -30.452 -5.425 31.937 1.00 54.44 117 GLY A O 1
ATOM 902 N N . ARG A 1 118 ? -30.468 -7.652 31.685 1.00 55.78 118 ARG A N 1
ATOM 903 C CA . ARG A 1 118 ? -31.918 -7.769 31.465 1.00 55.78 118 ARG A CA 1
ATOM 904 C C . ARG A 1 118 ? -32.443 -8.975 32.259 1.00 55.78 118 ARG A C 1
ATOM 906 O O . ARG A 1 118 ? -31.761 -9.997 32.240 1.00 55.78 118 ARG A O 1
ATOM 913 N N . PRO A 1 119 ? -33.560 -8.810 32.995 1.00 58.06 119 PRO A N 1
ATOM 914 C CA . PRO A 1 119 ? -34.150 -9.839 33.856 1.00 58.06 119 PRO A CA 1
ATOM 915 C C . PRO A 1 119 ? -34.659 -11.050 33.073 1.00 58.06 119 PRO A C 1
ATOM 917 O O . PRO A 1 119 ? -34.980 -10.884 31.872 1.00 58.06 119 PRO A O 1
#

Radius of gyration: 19.07 Å; Cα contacts (8 Å, |Δi|>4): 123; chains: 1; bounding box: 53×19×59 Å

Sequence (119 aa):
MLAFGIWARWDPVGFADFANWPHHAHFLHDAGVFQIGIGLTMLAALLWRDTIAVVLAGFVVTNTFHAVNHVLDLHRGGNTADPWLLLALSAVGAVGVVLRVRQLGRRSRMQETTGGGRP

Secondary structure (DSSP, 8-state):
-HHHHHHHHH-HHHHHHHHT----HHHHHHHHHHHHHHHHHHHHHHH-S-HHHHHHHHHHHHHHHHHHHHHHTGGGSS-TTHHHHHHHHHHHHHHHHHHHHHHHHHHHHHHHHHHS---

Mean predicted aligned error: 4.48 Å

Foldseek 3Di:
DQVLLVCLQPPVPVSCVVVVHDRPNLVSNLVSLVVNLVVVLVVVVVVDPDNQLSVLVSLLSSLLSNLVSCVVCVVVDDDPCSSVVSNVVSVVSVVSNVVVVVVVVVVVVVCCVVVVPDD

pLDDT: mean 94.42, std 8.54, range [54.44, 98.81]

Organism: NCBI:txid1470180

Solvent-accessible surface area (backbone atoms only — not comparable to full-atom values): 6131 Å² total; per-residue (Å²): 82,43,69,62,10,50,39,18,49,75,41,31,61,64,39,18,63,74,67,74,45,81,82,48,56,70,59,31,33,47,52,7,36,50,27,31,22,53,34,52,27,56,54,41,53,75,76,46,90,50,66,66,48,32,52,31,46,26,48,24,55,24,37,38,50,42,16,51,46,45,62,75,37,48,91,78,50,86,60,90,60,50,31,57,55,33,41,50,52,20,50,56,29,45,52,50,29,54,54,47,53,54,52,53,55,53,54,54,52,51,51,52,70,64,60,70,75,67,137